Protein AF-A0A525VIJ0-F1 (afdb_monomer_lite)

Foldseek 3Di:
DPDQWDWDAQWFPPDDPVRNDRPHIDIDGPPDDDPRDDDDDDDDDDD

pLDDT: mean 91.66, std 9.9, range [45.91, 97.12]

Structure (mmCIF, N/CA/C/O backbone):
data_AF-A0A525VIJ0-F1
#
_entry.id   AF-A0A525VIJ0-F1
#
loop_
_atom_site.group_PDB
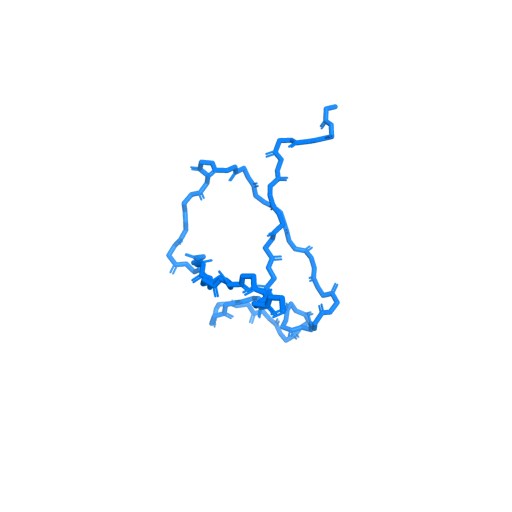_atom_site.id
_atom_site.type_symbol
_atom_site.label_atom_id
_atom_site.label_alt_id
_atom_site.label_comp_id
_atom_site.label_asym_id
_atom_site.label_entity_id
_atom_site.label_seq_id
_atom_site.pdbx_PDB_ins_code
_atom_site.Cartn_x
_atom_site.Cartn_y
_atom_site.Cartn_z
_atom_site.occupancy
_atom_site.B_iso_or_equiv
_atom_site.auth_seq_id
_atom_site.auth_comp_id
_atom_site.auth_asym_id
_atom_site.auth_atom_id
_atom_site.pdbx_PDB_model_num
ATOM 1 N N . MET A 1 1 ? 7.199 16.476 11.261 1.00 45.91 1 MET A N 1
ATOM 2 C CA . MET A 1 1 ? 5.836 16.385 10.697 1.00 45.91 1 MET A CA 1
ATOM 3 C C . MET A 1 1 ? 5.561 14.933 10.329 1.00 45.91 1 MET A C 1
ATOM 5 O O . MET A 1 1 ? 5.985 14.469 9.281 1.00 45.91 1 MET A O 1
ATOM 9 N N . THR A 1 2 ? 4.962 14.168 11.238 1.00 60.56 2 THR A N 1
ATOM 10 C CA . THR A 1 2 ? 4.649 12.742 11.049 1.00 60.56 2 THR A CA 1
ATOM 11 C C . THR A 1 2 ? 3.130 12.604 11.048 1.00 60.56 2 THR A C 1
ATOM 13 O O . THR A 1 2 ? 2.524 12.531 12.111 1.00 60.56 2 THR A O 1
ATOM 16 N N . GLY A 1 3 ? 2.501 12.665 9.875 1.00 67.19 3 GLY A N 1
ATOM 17 C CA . GLY A 1 3 ? 1.036 12.588 9.778 1.00 67.19 3 GLY A CA 1
ATOM 18 C C . GLY A 1 3 ? 0.444 12.837 8.392 1.00 67.19 3 GLY A C 1
ATOM 19 O O . GLY A 1 3 ? -0.696 12.454 8.154 1.00 67.19 3 GLY A O 1
ATOM 20 N N . GLU A 1 4 ? 1.206 13.431 7.472 1.00 87.50 4 GLU A N 1
ATOM 21 C CA . GLU A 1 4 ? 0.684 13.813 6.152 1.00 87.50 4 GLU A CA 1
ATOM 22 C C . GLU A 1 4 ? 0.560 12.617 5.198 1.00 87.50 4 GLU A C 1
ATOM 24 O O . GLU A 1 4 ? -0.449 12.481 4.514 1.00 87.50 4 GLU A O 1
ATOM 29 N N . LYS A 1 5 ? 1.523 11.684 5.198 1.00 92.44 5 LYS A N 1
ATOM 30 C CA . LYS A 1 5 ? 1.512 10.541 4.270 1.00 92.44 5 LYS A CA 1
ATOM 31 C C . LYS A 1 5 ? 0.527 9.438 4.678 1.00 92.44 5 LYS A C 1
ATOM 33 O O . LYS A 1 5 ? 0.423 9.081 5.854 1.00 92.44 5 LYS A O 1
ATOM 38 N N . ARG A 1 6 ? -0.138 8.821 3.694 1.00 93.50 6 ARG A N 1
ATOM 39 C CA . ARG A 1 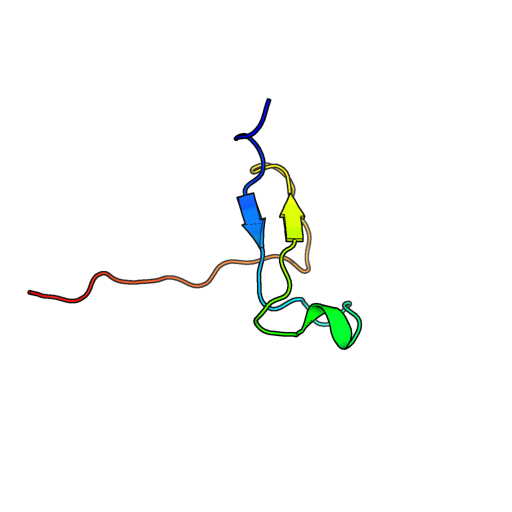6 ? -1.021 7.650 3.873 1.00 93.50 6 ARG A CA 1
ATOM 40 C C . ARG A 1 6 ? -0.309 6.362 3.486 1.00 93.50 6 ARG A C 1
ATOM 42 O O . ARG A 1 6 ? 0.528 6.358 2.590 1.00 93.50 6 ARG A O 1
ATOM 49 N N . VAL A 1 7 ? -0.623 5.271 4.186 1.00 94.94 7 VAL A N 1
ATOM 50 C CA . VAL A 1 7 ? 0.017 3.965 3.971 1.00 94.94 7 VAL A CA 1
ATOM 51 C C . VAL A 1 7 ? -0.629 3.239 2.796 1.00 94.94 7 VAL A C 1
ATOM 53 O O . VAL A 1 7 ? -1.847 3.096 2.755 1.00 94.94 7 VAL A O 1
ATOM 56 N N . LEU A 1 8 ? 0.205 2.704 1.908 1.00 95.25 8 LEU A N 1
ATOM 57 C CA . LEU A 1 8 ? -0.170 1.840 0.792 1.00 95.25 8 LEU A CA 1
ATOM 58 C C . LEU A 1 8 ? 0.346 0.421 1.053 1.00 95.25 8 LEU A C 1
ATOM 60 O O . LEU A 1 8 ? 1.418 0.231 1.640 1.00 95.25 8 LEU A O 1
ATOM 64 N N . ARG A 1 9 ? -0.438 -0.583 0.651 1.00 96.56 9 ARG A N 1
ATOM 65 C CA . ARG A 1 9 ? -0.192 -2.007 0.926 1.00 96.56 9 ARG A CA 1
ATOM 66 C C . ARG A 1 9 ? -0.468 -2.852 -0.314 1.00 96.56 9 ARG A C 1
ATOM 68 O O . ARG A 1 9 ? -1.289 -2.472 -1.137 1.00 96.56 9 ARG A O 1
ATOM 75 N N . GLY A 1 10 ? 0.165 -4.022 -0.386 1.00 95.44 10 GLY A N 1
ATOM 76 C CA . GLY A 1 10 ? -0.099 -5.046 -1.404 1.00 95.44 10 GLY A CA 1
ATOM 77 C C . GLY A 1 10 ? 0.763 -4.950 -2.665 1.00 95.44 10 GLY A C 1
ATOM 78 O O . GLY A 1 10 ? 0.938 -5.968 -3.325 1.00 95.44 10 GLY A O 1
ATOM 79 N N . GLY A 1 11 ? 1.341 -3.779 -2.949 1.00 95.25 11 GLY A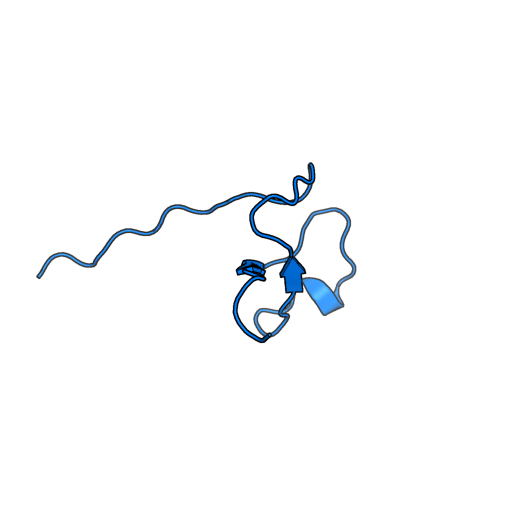 N 1
ATOM 80 C CA . GLY A 1 11 ? 2.114 -3.538 -4.170 1.00 95.25 11 GLY A CA 1
ATOM 81 C C . GLY A 1 11 ? 1.255 -3.587 -5.438 1.00 95.25 11 GLY A C 1
ATOM 82 O O . GLY A 1 11 ? 0.030 -3.716 -5.383 1.00 95.25 11 GLY A O 1
ATOM 83 N N . SER A 1 12 ? 1.914 -3.459 -6.582 1.00 95.50 12 SER A N 1
ATOM 84 C CA . SER A 1 12 ? 1.320 -3.374 -7.912 1.00 95.50 12 SER A CA 1
ATOM 85 C C . SER A 1 12 ? 1.986 -4.339 -8.897 1.00 95.50 12 SER A C 1
ATOM 87 O O . SER A 1 12 ? 2.938 -5.046 -8.570 1.00 95.50 12 SER A O 1
ATOM 89 N N . TRP A 1 13 ? 1.505 -4.347 -10.141 1.00 95.56 13 TRP A N 1
ATOM 90 C CA . TRP A 1 13 ? 2.094 -5.126 -11.234 1.00 95.56 13 TRP A CA 1
ATOM 91 C C . TRP A 1 13 ? 3.512 -4.673 -11.621 1.00 95.56 13 TRP A C 1
ATOM 93 O O . TRP A 1 13 ? 4.224 -5.429 -12.278 1.00 95.56 13 TRP A O 1
ATOM 103 N N . ALA A 1 14 ? 3.914 -3.457 -11.239 1.00 96.50 14 ALA A N 1
ATOM 104 C CA . ALA A 1 14 ? 5.232 -2.899 -11.531 1.00 96.50 14 ALA A CA 1
ATOM 105 C C . ALA A 1 14 ? 6.257 -3.165 -10.412 1.00 96.50 14 ALA A C 1
ATOM 107 O O . ALA A 1 14 ? 7.443 -2.878 -10.579 1.00 96.50 14 ALA A O 1
ATOM 108 N N . ASP A 1 15 ? 5.813 -3.697 -9.272 1.00 95.31 15 ASP A N 1
ATOM 109 C CA . ASP A 1 15 ? 6.650 -3.869 -8.091 1.00 95.31 15 ASP A CA 1
ATOM 110 C C . ASP A 1 15 ? 7.406 -5.205 -8.071 1.00 95.31 15 ASP A C 1
ATOM 112 O O . ASP A 1 15 ? 6.960 -6.236 -8.575 1.00 95.31 15 ASP A O 1
ATOM 116 N N . VAL A 1 16 ? 8.563 -5.204 -7.406 1.00 95.88 16 VAL A N 1
ATOM 117 C CA . VAL A 1 16 ? 9.375 -6.409 -7.183 1.00 95.88 16 VAL A CA 1
ATOM 118 C C . VAL A 1 16 ? 8.790 -7.308 -6.085 1.00 95.88 16 VAL A C 1
ATOM 120 O O . VAL A 1 16 ? 8.071 -6.862 -5.194 1.00 95.88 16 VAL A O 1
ATOM 123 N N . LEU A 1 17 ? 9.182 -8.587 -6.070 1.00 94.75 17 LEU A N 1
ATOM 124 C CA . LEU A 1 17 ? 8.622 -9.612 -5.170 1.00 94.75 17 LEU A CA 1
ATOM 125 C C . LEU A 1 17 ? 8.658 -9.261 -3.671 1.00 94.75 17 LEU A C 1
ATOM 127 O O . LEU A 1 17 ? 7.783 -9.678 -2.913 1.00 94.75 17 LEU A O 1
ATOM 131 N N . SER A 1 18 ? 9.656 -8.505 -3.209 1.00 94.00 18 SER A N 1
ATOM 132 C CA . SER A 1 18 ? 9.751 -8.098 -1.800 1.00 94.00 18 SER A CA 1
ATOM 133 C C . SER A 1 18 ? 8.652 -7.112 -1.386 1.00 94.00 18 SER A C 1
ATOM 135 O O . SER A 1 18 ? 8.241 -7.125 -0.224 1.00 94.00 18 SER A O 1
ATOM 137 N N . ALA A 1 19 ? 8.151 -6.306 -2.323 1.00 94.06 19 ALA A N 1
ATOM 138 C CA . ALA A 1 19 ? 7.099 -5.317 -2.106 1.00 94.06 19 ALA A CA 1
ATOM 139 C C . ALA A 1 19 ? 5.695 -5.940 -2.010 1.00 94.06 19 ALA A C 1
ATOM 141 O O . ALA A 1 19 ? 4.797 -5.330 -1.433 1.00 94.06 19 ALA A O 1
ATOM 142 N N . LEU A 1 20 ? 5.518 -7.173 -2.502 1.00 94.25 20 LEU A N 1
ATOM 143 C CA . LEU A 1 20 ? 4.244 -7.906 -2.464 1.00 94.25 20 LEU A CA 1
ATOM 144 C C . LEU A 1 20 ? 3.987 -8.610 -1.119 1.00 94.25 20 LEU A C 1
ATOM 146 O O . LEU A 1 20 ? 2.933 -9.208 -0.904 1.00 94.25 20 LEU A O 1
ATOM 150 N N . ARG A 1 21 ? 4.946 -8.566 -0.185 1.00 96.00 21 ARG A N 1
ATOM 151 C CA . ARG A 1 21 ? 4.789 -9.164 1.149 1.00 96.00 21 ARG A CA 1
ATOM 152 C C . ARG A 1 21 ? 3.715 -8.421 1.942 1.00 96.00 21 ARG A C 1
ATOM 154 O O . ARG A 1 21 ? 3.690 -7.195 1.969 1.00 96.00 21 ARG A O 1
ATOM 161 N N . ALA A 1 22 ? 2.919 -9.152 2.721 1.00 95.25 22 ALA A N 1
ATOM 162 C CA . ALA A 1 22 ? 1.895 -8.561 3.594 1.00 95.25 22 ALA A CA 1
ATOM 163 C C . ALA A 1 22 ? 2.465 -7.548 4.613 1.00 95.25 22 ALA A C 1
ATOM 165 O O . ALA A 1 22 ? 1.778 -6.622 5.049 1.00 95.25 22 ALA A O 1
ATOM 166 N N . THR A 1 23 ? 3.738 -7.704 4.986 1.00 96.38 23 THR A N 1
ATOM 167 C CA . THR A 1 23 ? 4.435 -6.803 5.910 1.00 96.38 23 THR A CA 1
ATOM 168 C C . THR A 1 23 ? 4.980 -5.541 5.244 1.00 96.38 23 THR A C 1
ATOM 170 O O . THR A 1 23 ? 5.302 -4.596 5.964 1.00 96.38 23 THR A O 1
ATOM 173 N N . ALA A 1 24 ? 5.049 -5.480 3.910 1.00 96.12 24 ALA A N 1
ATOM 174 C CA . ALA A 1 24 ? 5.529 -4.304 3.197 1.00 96.12 24 ALA A CA 1
ATOM 175 C C . ALA A 1 24 ? 4.628 -3.088 3.472 1.00 96.12 24 ALA A C 1
ATOM 177 O O . ALA A 1 24 ? 3.402 -3.198 3.626 1.00 96.12 24 ALA A O 1
ATOM 178 N N . ARG A 1 25 ? 5.262 -1.919 3.590 1.00 95.38 25 ARG A N 1
ATOM 179 C CA . ARG A 1 25 ? 4.625 -0.638 3.905 1.00 95.38 25 ARG A CA 1
ATOM 180 C C . ARG A 1 25 ? 5.231 0.439 3.030 1.00 95.38 25 ARG A C 1
ATOM 182 O O . ARG A 1 25 ? 6.391 0.788 3.214 1.00 95.38 25 ARG A O 1
ATOM 189 N N . PHE A 1 26 ? 4.417 0.991 2.144 1.00 93.31 26 PHE A N 1
ATOM 190 C CA . PHE A 1 26 ? 4.751 2.194 1.395 1.00 93.31 26 PHE A CA 1
ATOM 191 C C . PHE A 1 26 ? 3.921 3.355 1.919 1.00 93.31 26 PHE A C 1
ATOM 193 O O . PHE A 1 26 ? 2.927 3.153 2.621 1.00 93.31 26 PHE A O 1
ATOM 200 N N . SER A 1 27 ? 4.336 4.577 1.609 1.00 94.25 27 SER A N 1
ATOM 201 C CA . SER A 1 27 ? 3.564 5.755 1.974 1.00 94.25 27 SER A CA 1
ATOM 202 C C . SER A 1 27 ? 3.752 6.869 0.966 1.00 94.25 27 SER A C 1
ATOM 204 O O . SER A 1 27 ? 4.888 7.142 0.575 1.00 94.25 27 SER A O 1
ATOM 206 N N . ALA A 1 28 ? 2.663 7.537 0.621 1.00 93.56 28 ALA A N 1
ATOM 207 C CA . ALA A 1 28 ? 2.644 8.645 -0.320 1.00 93.56 28 ALA A CA 1
ATOM 208 C C . ALA A 1 28 ? 1.858 9.824 0.261 1.00 93.56 28 ALA A C 1
ATOM 210 O O . ALA A 1 28 ? 1.122 9.664 1.241 1.00 93.56 28 ALA A O 1
ATOM 211 N N . ASP A 1 29 ? 2.055 11.006 -0.320 1.00 93.44 29 ASP A N 1
ATOM 212 C CA . ASP A 1 29 ? 1.188 12.156 -0.062 1.00 93.44 29 ASP A CA 1
ATOM 213 C C . ASP A 1 29 ? -0.270 11.806 -0.436 1.00 93.44 29 ASP A C 1
ATOM 215 O O . ASP A 1 29 ? -0.466 11.063 -1.398 1.00 93.44 29 ASP A O 1
ATOM 219 N N . PRO A 1 30 ? -1.299 12.284 0.290 1.00 92.12 30 PRO A N 1
ATOM 220 C CA . PRO A 1 30 ? -2.693 11.989 -0.042 1.00 92.12 30 PRO A CA 1
ATOM 221 C C . PRO A 1 30 ? -3.116 12.458 -1.440 1.00 92.12 30 PRO A C 1
ATOM 223 O O . PRO A 1 30 ? -4.036 11.873 -2.001 1.00 92.12 30 PRO A O 1
ATOM 226 N N . ASN A 1 31 ? -2.459 13.488 -1.984 1.00 93.00 31 ASN A N 1
ATOM 227 C CA . ASN A 1 31 ? -2.718 14.024 -3.322 1.00 93.00 31 ASN A CA 1
ATOM 228 C C . ASN A 1 31 ? -1.795 13.415 -4.390 1.00 93.00 31 ASN A C 1
ATOM 230 O O . ASN A 1 31 ? -1.797 13.861 -5.535 1.00 93.00 31 ASN A O 1
ATOM 234 N N . PHE A 1 32 ? -0.958 12.439 -4.027 1.00 93.75 32 PHE A N 1
ATOM 235 C CA . PHE A 1 32 ? -0.131 11.734 -4.997 1.00 93.75 32 PHE A CA 1
ATOM 236 C C . PHE A 1 32 ? -0.986 10.756 -5.804 1.00 93.75 32 PHE A C 1
ATOM 238 O O . PHE A 1 32 ? -1.620 9.859 -5.246 1.00 93.75 32 PHE A O 1
ATOM 245 N N . GLU A 1 33 ? -0.948 10.905 -7.123 1.00 94.94 33 GLU A N 1
ATOM 246 C CA . GLU A 1 33 ? -1.672 10.060 -8.066 1.00 94.94 33 GLU A CA 1
ATOM 247 C C . GLU A 1 33 ? -0.692 9.220 -8.884 1.00 94.94 33 GLU A C 1
ATOM 249 O O . GLU A 1 33 ? 0.287 9.728 -9.430 1.00 94.94 33 GLU A O 1
ATOM 254 N N . ASP A 1 34 ? -0.978 7.926 -9.003 1.00 95.56 34 ASP A N 1
ATOM 255 C CA . ASP A 1 34 ? -0.199 7.001 -9.817 1.00 95.56 34 ASP A CA 1
ATOM 256 C C . ASP A 1 34 ? -1.116 5.921 -10.399 1.00 95.56 34 ASP A C 1
ATOM 258 O O . ASP A 1 34 ? -2.050 5.458 -9.744 1.00 95.56 34 ASP A O 1
ATOM 262 N N . ARG A 1 35 ? -0.840 5.485 -11.633 1.00 97.12 35 ARG A N 1
ATOM 263 C CA .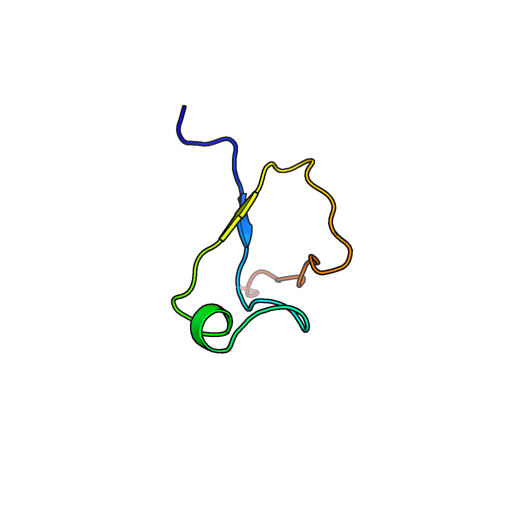 ARG A 1 35 ? -1.651 4.473 -12.337 1.00 97.12 35 ARG A CA 1
ATOM 264 C C . ARG A 1 35 ? -1.565 3.077 -11.712 1.00 97.12 35 ARG A C 1
ATOM 266 O O . ARG A 1 35 ? -2.323 2.189 -12.093 1.00 97.12 35 ARG A O 1
ATOM 273 N N . THR A 1 36 ? -0.629 2.866 -10.796 1.00 96.44 36 THR A N 1
ATOM 274 C CA . THR A 1 36 ? -0.410 1.616 -10.064 1.00 96.44 36 THR A CA 1
ATOM 275 C C . THR A 1 36 ? -1.047 1.621 -8.673 1.00 96.44 36 THR A C 1
ATOM 277 O O . THR A 1 36 ? -1.046 0.589 -7.999 1.00 96.44 36 THR A O 1
ATOM 280 N N . ILE A 1 37 ? -1.628 2.748 -8.246 1.00 95.25 37 ILE A N 1
ATOM 281 C CA . ILE A 1 37 ? -2.233 2.925 -6.924 1.00 95.25 37 ILE A CA 1
ATOM 282 C C . ILE A 1 37 ? -3.761 2.967 -7.048 1.00 95.25 37 ILE A C 1
ATOM 284 O O . ILE A 1 37 ? -4.323 3.641 -7.905 1.00 95.25 37 ILE A O 1
ATOM 288 N N . GLY A 1 38 ? -4.447 2.258 -6.149 1.00 94.31 38 GLY A N 1
ATOM 289 C CA . GLY A 1 38 ? -5.906 2.258 -6.044 1.00 94.31 38 GLY A CA 1
ATOM 290 C C . GLY A 1 38 ? -6.382 1.984 -4.618 1.00 94.31 38 GLY A C 1
ATOM 291 O O . GLY A 1 38 ? -5.581 1.922 -3.683 1.00 94.31 38 GLY A O 1
ATOM 292 N N . PHE A 1 39 ? -7.693 1.799 -4.442 1.00 94.44 39 PHE A N 1
ATOM 293 C CA . PHE A 1 39 ? -8.305 1.527 -3.140 1.00 94.44 39 PHE A CA 1
ATOM 294 C C . PHE A 1 39 ? -9.176 0.268 -3.160 1.00 94.44 39 PHE A C 1
ATOM 296 O O . PHE A 1 39 ? -9.743 -0.120 -4.180 1.00 94.44 39 PHE A O 1
ATOM 303 N N . ARG A 1 40 ? -9.301 -0.364 -1.990 1.00 95.00 40 ARG A N 1
ATOM 304 C CA . ARG A 1 40 ? -10.259 -1.439 -1.730 1.00 95.00 40 ARG A CA 1
ATOM 305 C C . ARG A 1 40 ? -11.238 -0.948 -0.678 1.00 95.00 40 ARG A C 1
ATOM 307 O O . ARG A 1 40 ? -10.815 -0.580 0.415 1.00 95.00 40 ARG A O 1
ATOM 314 N N . CYS A 1 41 ? -12.526 -0.958 -1.000 1.00 95.94 41 CYS A N 1
ATOM 315 C CA . CYS A 1 41 ? -13.560 -0.626 -0.028 1.00 95.94 41 CYS A CA 1
ATOM 316 C C . CYS A 1 41 ? -13.533 -1.622 1.138 1.00 95.94 41 CYS A C 1
ATOM 318 O O . CYS A 1 41 ? -13.360 -2.826 0.938 1.00 95.94 41 CYS A O 1
ATOM 320 N N . ALA A 1 42 ? -13.731 -1.106 2.344 1.00 94.06 42 ALA A N 1
ATOM 321 C CA . ALA A 1 42 ? -13.980 -1.892 3.540 1.00 94.06 42 ALA A CA 1
ATOM 322 C C . ALA A 1 42 ? -15.365 -1.526 4.078 1.00 94.06 42 ALA A C 1
ATOM 324 O O . ALA A 1 42 ? -15.868 -0.433 3.818 1.00 94.06 42 ALA A O 1
ATOM 325 N N . MET A 1 43 ? -15.973 -2.447 4.814 1.00 95.88 43 MET A N 1
ATOM 326 C CA . MET A 1 43 ? -17.229 -2.210 5.511 1.00 95.88 43 MET A CA 1
ATOM 327 C C . MET A 1 43 ? -17.050 -2.544 6.983 1.00 95.88 43 MET A C 1
ATOM 329 O O . MET A 1 43 ? -16.329 -3.487 7.323 1.00 95.88 43 MET A O 1
ATOM 333 N N . ASP A 1 44 ? -17.728 -1.789 7.837 1.00 95.69 44 ASP A N 1
ATOM 334 C CA . ASP A 1 44 ? -17.819 -2.140 9.244 1.00 95.69 44 ASP A CA 1
ATOM 335 C C . ASP A 1 44 ? -18.603 -3.442 9.394 1.00 95.69 44 ASP A C 1
ATOM 337 O O . ASP A 1 44 ? -19.557 -3.726 8.660 1.00 95.69 44 ASP A O 1
ATOM 341 N N . ARG A 1 45 ? -18.198 -4.254 10.369 1.00 92.25 45 ARG A N 1
ATOM 342 C CA . ARG A 1 45 ? -18.980 -5.427 10.740 1.00 92.25 45 ARG A CA 1
ATOM 343 C C . ARG A 1 45 ? -20.276 -4.940 11.389 1.00 92.25 45 ARG A C 1
ATOM 345 O O . ARG A 1 45 ? -20.229 -4.172 12.349 1.00 92.25 4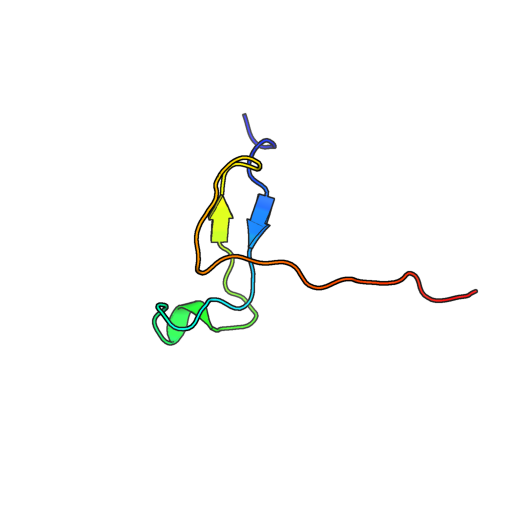5 ARG A O 1
ATOM 352 N N . LEU A 1 46 ? -21.419 -5.401 10.880 1.00 87.31 46 LEU A N 1
ATOM 353 C CA . LEU A 1 46 ? -22.708 -5.213 11.550 1.00 87.31 46 LEU A CA 1
ATOM 354 C C . LEU A 1 46 ? -22.622 -5.768 12.982 1.00 87.31 46 LEU A C 1
ATOM 356 O O . LEU A 1 46 ? -21.975 -6.797 13.200 1.00 87.31 46 LEU A O 1
ATOM 360 N N . LYS A 1 47 ? -23.227 -5.052 13.935 1.00 70.75 47 LYS A N 1
ATOM 361 C CA . LYS A 1 47 ? -23.292 -5.471 15.342 1.00 70.75 47 LYS A CA 1
ATOM 362 C C . LYS A 1 47 ? -24.024 -6.797 15.496 1.00 70.75 47 LYS A C 1
ATOM 364 O O . LYS A 1 47 ? -25.047 -6.974 14.799 1.00 70.75 47 LYS A O 1
#

Radius of gyration: 12.95 Å; chains: 1; bounding box: 33×26×28 Å

Secondary structure (DSSP, 8-state):
--SSPEEE-S--TTS-GGGGSTT--EEE-TT---TT-------PPP-

Sequence 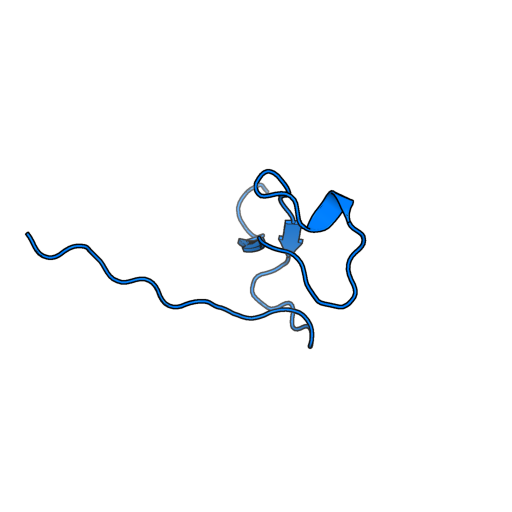(47 aa):
MTGEKRVLRGGSWADVLSALRATARFSADPNFEDRTIGFRCAMDRLK